Protein AF-A0A956QUQ1-F1 (afdb_monomer)

Structure (mmCIF, N/CA/C/O backbone):
data_AF-A0A956QUQ1-F1
#
_entry.id   AF-A0A956QUQ1-F1
#
loop_
_atom_site.group_PDB
_atom_site.id
_atom_site.type_symbol
_atom_site.label_atom_id
_atom_site.label_alt_id
_atom_site.label_comp_id
_atom_site.label_asym_id
_atom_site.label_entity_id
_atom_site.label_seq_id
_atom_site.pdbx_PDB_ins_code
_atom_site.Cartn_x
_atom_site.Cartn_y
_atom_site.Cartn_z
_atom_site.occupancy
_atom_site.B_iso_or_equiv
_atom_site.auth_seq_id
_atom_site.auth_comp_id
_atom_site.auth_asym_id
_atom_site.auth_atom_id
_atom_site.pdbx_PDB_model_num
ATOM 1 N N . MET A 1 1 ? 2.322 -10.226 9.053 1.00 76.38 1 MET A N 1
ATOM 2 C CA . MET A 1 1 ? 2.821 -10.313 7.671 1.00 76.38 1 MET A CA 1
ATOM 3 C C . MET A 1 1 ? 4.064 -9.465 7.687 1.00 76.38 1 MET A C 1
ATOM 5 O O . MET A 1 1 ? 3.916 -8.283 7.912 1.00 76.38 1 MET A O 1
ATOM 9 N N . SER A 1 2 ? 5.254 -10.053 7.633 1.00 90.75 2 SER A N 1
ATOM 10 C CA . SER A 1 2 ? 6.478 -9.272 7.828 1.00 90.75 2 SER A CA 1
ATOM 11 C C . SER A 1 2 ? 6.792 -8.398 6.612 1.00 90.75 2 SER A C 1
ATOM 13 O O . SER A 1 2 ? 6.346 -8.686 5.497 1.00 90.75 2 SER A O 1
ATOM 15 N N . VAL A 1 3 ? 7.609 -7.364 6.829 1.00 92.00 3 VAL A N 1
ATOM 16 C CA . VAL A 1 3 ? 8.175 -6.526 5.760 1.00 92.00 3 VAL A CA 1
ATOM 17 C C . VAL A 1 3 ? 8.891 -7.393 4.717 1.00 92.00 3 VAL A C 1
ATOM 19 O O . VAL A 1 3 ? 8.645 -7.227 3.529 1.00 92.00 3 VAL A O 1
ATOM 22 N N . ASP A 1 4 ? 9.667 -8.399 5.131 1.00 93.38 4 ASP A N 1
ATOM 23 C CA . ASP A 1 4 ? 10.393 -9.289 4.206 1.00 93.38 4 ASP A CA 1
ATOM 24 C C . ASP A 1 4 ? 9.474 -10.099 3.292 1.00 93.38 4 ASP A C 1
ATOM 26 O O . ASP A 1 4 ? 9.793 -10.362 2.130 1.00 93.38 4 ASP A O 1
ATOM 30 N N . TYR A 1 5 ? 8.324 -10.533 3.812 1.00 94.81 5 TYR A N 1
ATOM 31 C CA . TYR A 1 5 ? 7.325 -11.212 2.996 1.00 94.81 5 TYR A CA 1
ATOM 32 C C . TYR A 1 5 ? 6.756 -10.259 1.940 1.00 94.81 5 TYR A C 1
ATOM 34 O O . TYR A 1 5 ? 6.681 -10.616 0.767 1.00 94.81 5 TYR A O 1
ATOM 42 N N . LEU A 1 6 ? 6.403 -9.036 2.342 1.00 94.88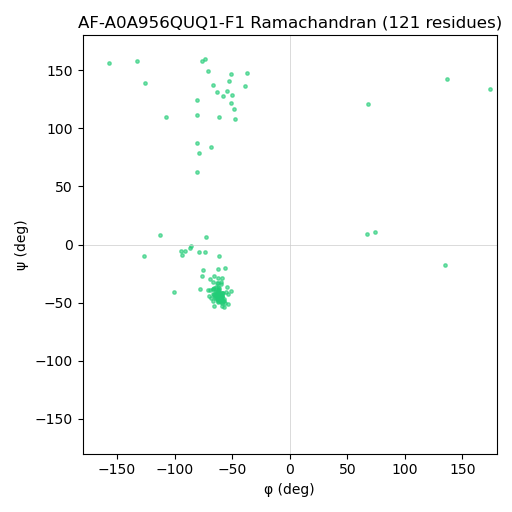 6 LEU A N 1
ATOM 43 C CA . LEU A 1 6 ? 5.869 -8.012 1.443 1.00 94.88 6 LEU A CA 1
ATOM 44 C C . LEU A 1 6 ? 6.878 -7.606 0.368 1.00 94.88 6 LEU A C 1
ATOM 46 O O . LEU A 1 6 ? 6.509 -7.498 -0.800 1.00 94.88 6 LEU A O 1
ATOM 50 N N . CYS A 1 7 ? 8.145 -7.437 0.746 1.00 95.19 7 CYS A N 1
ATOM 51 C CA . CYS A 1 7 ? 9.232 -7.164 -0.183 1.00 95.19 7 CYS A CA 1
ATOM 52 C C . CYS A 1 7 ? 9.359 -8.283 -1.217 1.00 95.19 7 CYS A C 1
ATOM 54 O O . CYS A 1 7 ? 9.336 -8.000 -2.409 1.00 95.19 7 CYS A O 1
ATOM 56 N N . ARG A 1 8 ? 9.418 -9.552 -0.791 1.00 95.75 8 ARG A N 1
ATOM 57 C CA . ARG A 1 8 ? 9.486 -10.696 -1.718 1.00 95.75 8 ARG A CA 1
ATOM 58 C C . ARG A 1 8 ? 8.274 -10.769 -2.643 1.00 95.75 8 ARG A C 1
ATOM 60 O O . ARG A 1 8 ? 8.434 -10.988 -3.839 1.00 95.75 8 ARG A O 1
ATOM 67 N N . TRP A 1 9 ? 7.079 -10.545 -2.103 1.00 96.62 9 TRP A N 1
ATOM 68 C CA . TRP A 1 9 ? 5.843 -10.554 -2.879 1.00 96.62 9 TRP A CA 1
ATOM 69 C C . TRP A 1 9 ? 5.824 -9.460 -3.957 1.00 96.62 9 TRP A C 1
ATOM 71 O O . TRP A 1 9 ? 5.526 -9.753 -5.110 1.00 96.62 9 TRP A O 1
ATOM 81 N N . MET A 1 10 ? 6.204 -8.224 -3.618 1.00 96.06 10 MET A N 1
ATOM 82 C CA . MET A 1 10 ? 6.258 -7.114 -4.581 1.00 96.06 10 MET A CA 1
ATOM 83 C C . MET A 1 10 ? 7.472 -7.184 -5.518 1.00 96.06 10 MET A C 1
ATOM 85 O O . MET A 1 10 ? 7.406 -6.697 -6.645 1.00 96.06 10 MET A O 1
ATOM 89 N N . ALA A 1 11 ? 8.577 -7.804 -5.095 1.00 94.38 11 ALA A N 1
ATOM 90 C CA . ALA A 1 11 ? 9.743 -8.042 -5.945 1.00 94.38 11 ALA A CA 1
ATOM 91 C C . ALA A 1 11 ? 9.438 -9.015 -7.094 1.00 94.38 11 ALA A C 1
ATOM 93 O O . ALA A 1 11 ? 10.053 -8.907 -8.151 1.00 94.38 11 ALA A O 1
ATOM 94 N N . ALA A 1 12 ? 8.469 -9.918 -6.905 1.00 96.25 12 ALA A N 1
ATOM 95 C CA . ALA A 1 12 ? 7.997 -10.835 -7.938 1.00 96.25 12 ALA A CA 1
ATOM 96 C C . ALA A 1 12 ? 7.127 -10.157 -9.015 1.00 96.25 12 ALA A C 1
ATOM 98 O O . ALA A 1 12 ? 6.746 -10.803 -9.990 1.00 96.25 12 ALA A O 1
ATOM 99 N N . PHE A 1 13 ? 6.782 -8.873 -8.860 1.00 96.75 13 PHE A N 1
ATOM 100 C CA . PHE A 1 13 ? 6.027 -8.148 -9.878 1.00 96.75 13 PHE A CA 1
ATOM 101 C C . PHE A 1 13 ? 6.893 -7.868 -11.118 1.00 96.75 13 PHE A C 1
ATOM 103 O O . PHE A 1 13 ? 8.101 -7.624 -10.981 1.00 96.75 13 PHE A O 1
ATOM 110 N N . PRO A 1 14 ? 6.283 -7.811 -12.320 1.00 96.38 14 PRO A N 1
ATOM 111 C CA . PRO A 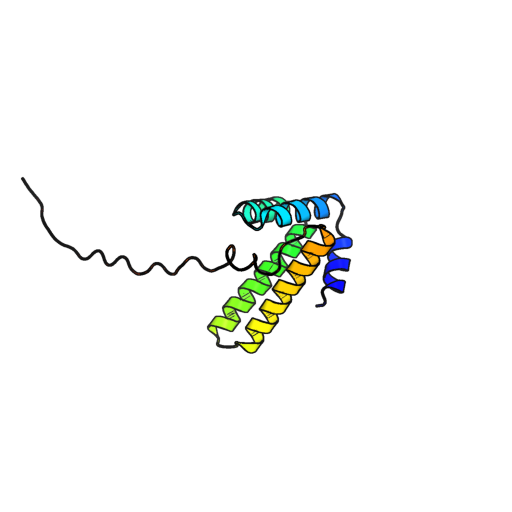1 14 ? 6.981 -7.388 -13.529 1.00 96.38 14 PRO A CA 1
ATOM 112 C C . PRO A 1 14 ? 7.707 -6.043 -13.334 1.00 96.38 14 PRO A C 1
ATOM 114 O O . PRO A 1 14 ? 7.220 -5.191 -12.576 1.00 96.38 14 PRO A O 1
ATOM 117 N N . PRO A 1 15 ? 8.862 -5.815 -13.988 1.00 95.31 15 PRO A N 1
ATOM 118 C CA . PRO A 1 15 ? 9.606 -4.558 -13.878 1.00 95.31 15 PRO A CA 1
ATOM 119 C C . PRO A 1 15 ? 8.741 -3.311 -14.116 1.00 95.31 15 PRO A C 1
ATOM 121 O O . PRO A 1 15 ? 8.838 -2.339 -13.369 1.00 95.31 15 PRO A O 1
ATOM 124 N N . GLU A 1 16 ? 7.830 -3.364 -15.087 1.00 95.81 16 GLU A N 1
ATOM 125 C CA . GLU A 1 16 ? 6.906 -2.281 -15.425 1.00 95.81 16 GLU A CA 1
ATOM 126 C C . GLU A 1 16 ? 5.941 -1.979 -14.273 1.00 95.81 16 GLU A C 1
ATOM 128 O O . GLU A 1 16 ? 5.673 -0.817 -13.965 1.00 95.81 16 GLU A O 1
ATOM 133 N N . SER A 1 17 ? 5.442 -3.016 -13.597 1.00 96.75 17 SER A N 1
ATOM 134 C CA . SER A 1 17 ? 4.590 -2.874 -12.414 1.00 96.75 17 SER A CA 1
ATOM 135 C C . SER A 1 17 ? 5.350 -2.265 -11.241 1.00 96.75 17 SER A C 1
ATOM 137 O O . SER A 1 17 ? 4.811 -1.417 -10.529 1.00 96.75 17 SER A O 1
ATOM 139 N N . ARG A 1 18 ? 6.622 -2.639 -11.055 1.00 95.50 18 ARG A N 1
ATOM 140 C CA . ARG A 1 18 ? 7.479 -2.044 -10.017 1.00 95.50 18 ARG A CA 1
ATOM 141 C C . ARG A 1 18 ? 7.775 -0.572 -10.299 1.00 95.50 18 ARG A C 1
ATOM 143 O O . ARG A 1 18 ? 7.736 0.238 -9.376 1.00 95.50 18 ARG A O 1
ATOM 150 N N . GLU A 1 19 ? 7.976 -0.198 -11.560 1.00 96.12 19 GLU A N 1
ATOM 151 C CA . GLU A 1 19 ? 8.134 1.206 -11.954 1.00 96.12 19 GLU A CA 1
ATOM 152 C C . GLU A 1 19 ? 6.841 2.011 -11.738 1.00 96.12 19 GLU A C 1
ATOM 154 O O . GLU A 1 19 ? 6.875 3.114 -11.190 1.00 96.12 19 GLU A O 1
ATOM 159 N N . ARG A 1 20 ? 5.673 1.452 -12.080 1.00 96.62 20 ARG A N 1
ATOM 160 C CA . ARG A 1 20 ? 4.367 2.059 -11.758 1.00 96.62 20 ARG A CA 1
ATOM 161 C C . ARG A 1 20 ? 4.191 2.257 -10.253 1.00 96.62 20 ARG A C 1
ATOM 163 O O . ARG A 1 20 ? 3.775 3.334 -9.823 1.00 96.62 20 ARG A O 1
ATOM 170 N N . LEU A 1 21 ? 4.560 1.256 -9.452 1.00 95.25 21 LEU A N 1
ATOM 171 C CA . LEU A 1 21 ? 4.538 1.342 -7.993 1.00 95.25 21 LEU A CA 1
ATOM 172 C C . LEU A 1 21 ? 5.485 2.434 -7.480 1.00 95.25 21 LEU A C 1
ATOM 174 O O . LEU A 1 21 ? 5.100 3.206 -6.604 1.00 95.25 21 LEU A O 1
ATOM 178 N N . ARG A 1 22 ? 6.686 2.564 -8.058 1.00 95.25 22 ARG A N 1
ATOM 179 C CA . ARG A 1 22 ? 7.634 3.642 -7.735 1.00 95.25 22 ARG A CA 1
ATOM 180 C C . ARG A 1 22 ? 7.049 5.018 -8.033 1.00 95.25 22 ARG A C 1
ATOM 182 O O . ARG A 1 22 ? 7.174 5.908 -7.198 1.00 95.25 22 ARG A O 1
ATOM 189 N N . ARG A 1 23 ? 6.370 5.197 -9.169 1.00 95.12 23 ARG A N 1
ATOM 190 C CA . ARG A 1 23 ? 5.702 6.463 -9.529 1.00 95.12 23 ARG A CA 1
ATOM 191 C C . ARG A 1 23 ? 4.578 6.825 -8.564 1.00 95.12 23 ARG A C 1
ATOM 193 O O . ARG A 1 23 ? 4.516 7.968 -8.117 1.00 95.12 23 ARG A O 1
ATOM 200 N N . ILE A 1 24 ? 3.736 5.854 -8.198 1.00 94.06 24 ILE A N 1
ATOM 201 C CA . ILE A 1 24 ? 2.727 6.039 -7.141 1.00 94.06 24 ILE A CA 1
ATOM 202 C C . ILE A 1 24 ? 3.421 6.463 -5.848 1.00 94.06 24 ILE A C 1
ATOM 204 O O . ILE A 1 24 ? 3.019 7.444 -5.221 1.00 94.06 24 ILE A O 1
ATOM 208 N N . ASN A 1 25 ? 4.483 5.746 -5.467 1.00 92.50 25 ASN A N 1
ATOM 209 C CA . ASN A 1 25 ? 5.177 6.010 -4.222 1.00 92.50 25 ASN A CA 1
ATOM 210 C C . ASN A 1 25 ? 5.782 7.414 -4.220 1.00 92.50 25 ASN A C 1
ATOM 212 O O . ASN A 1 25 ? 5.508 8.162 -3.294 1.00 92.50 25 ASN A O 1
ATOM 216 N N . LEU A 1 26 ? 6.486 7.845 -5.267 1.00 91.88 26 LEU A N 1
ATOM 217 C CA . LEU A 1 26 ? 7.015 9.211 -5.386 1.00 91.88 26 LEU A CA 1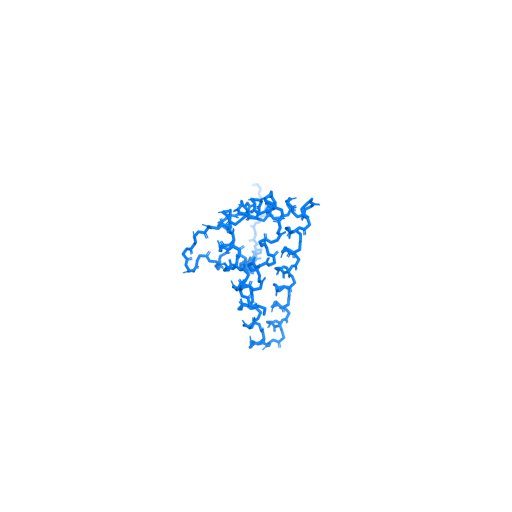
ATOM 218 C C . LEU A 1 26 ? 5.933 10.290 -5.228 1.00 91.88 26 LEU A C 1
ATOM 220 O O . LEU A 1 26 ? 6.172 11.300 -4.572 1.00 91.88 26 LEU A O 1
ATOM 224 N N . ALA A 1 27 ? 4.724 10.047 -5.734 1.00 90.19 27 ALA A N 1
ATOM 225 C CA . ALA A 1 27 ? 3.625 11.006 -5.685 1.00 90.19 27 ALA A CA 1
ATOM 226 C C . ALA A 1 27 ? 2.887 11.093 -4.332 1.00 90.19 27 ALA A C 1
ATOM 228 O O . ALA A 1 27 ? 2.007 11.945 -4.197 1.00 90.19 27 ALA A O 1
ATOM 229 N N . ALA A 1 28 ? 3.182 10.233 -3.343 1.00 85.69 28 ALA A N 1
ATOM 230 C CA . ALA A 1 28 ? 2.341 10.079 -2.136 1.00 85.69 28 ALA A CA 1
ATOM 231 C C . ALA A 1 28 ? 2.158 11.308 -1.223 1.00 85.69 28 ALA A C 1
ATOM 233 O O . ALA A 1 28 ? 1.291 11.279 -0.357 1.00 85.69 28 ALA A O 1
ATOM 234 N N . THR A 1 29 ? 2.902 12.395 -1.426 1.00 83.50 29 THR A N 1
ATOM 235 C CA . THR A 1 29 ? 2.682 13.682 -0.735 1.00 83.50 29 THR A CA 1
ATOM 236 C C . THR A 1 29 ? 1.646 14.578 -1.426 1.00 83.50 29 THR A C 1
ATOM 238 O O . THR A 1 29 ? 1.355 15.667 -0.947 1.00 83.50 29 THR A O 1
ATOM 241 N N . SER A 1 30 ? 1.076 14.146 -2.551 1.00 87.19 30 SER A N 1
ATOM 242 C CA . SER A 1 30 ? 0.113 14.912 -3.353 1.00 87.19 30 SER A CA 1
ATOM 243 C C . SER A 1 30 ? -1.094 14.057 -3.712 1.00 87.19 30 SER A C 1
ATOM 245 O O . SER A 1 30 ? -0.971 12.839 -3.780 1.00 87.19 30 SER A O 1
ATOM 247 N N . SER A 1 31 ? -2.243 14.648 -4.040 1.00 86.44 31 SER A N 1
ATOM 248 C CA . SER A 1 31 ? -3.421 13.896 -4.514 1.00 86.44 31 SER A CA 1
ATOM 249 C C . SER A 1 31 ? -3.144 13.024 -5.752 1.00 86.44 31 SER A C 1
ATOM 251 O O . SER A 1 31 ? -3.852 12.045 -5.991 1.00 86.44 31 SER A O 1
ATOM 253 N N . ASN A 1 32 ? -2.074 13.317 -6.500 1.00 89.25 32 ASN A N 1
ATOM 254 C CA . ASN A 1 32 ? -1.671 12.569 -7.685 1.00 89.25 32 ASN A CA 1
ATOM 255 C C . ASN A 1 32 ? -1.392 11.081 -7.399 1.00 89.25 32 ASN A C 1
ATOM 257 O O . ASN A 1 32 ? -1.628 10.245 -8.267 1.00 89.25 32 ASN A O 1
ATOM 261 N N . HIS A 1 33 ? -0.960 10.701 -6.188 1.00 90.56 33 HIS A N 1
ATOM 262 C CA . HIS A 1 33 ? -0.766 9.276 -5.879 1.00 90.56 33 HIS A CA 1
ATOM 263 C C . HIS A 1 33 ? -2.062 8.473 -5.942 1.00 90.56 33 HIS A C 1
ATOM 265 O O . HIS A 1 33 ? -2.024 7.315 -6.345 1.00 90.56 33 HIS A O 1
ATOM 271 N N . VAL A 1 34 ? -3.202 9.078 -5.586 1.00 91.94 34 VAL A N 1
ATOM 272 C CA . VAL A 1 34 ? -4.513 8.425 -5.678 1.00 91.94 34 VAL A CA 1
ATOM 273 C C . VAL A 1 34 ? -4.878 8.226 -7.143 1.00 91.94 34 VAL A C 1
ATOM 275 O O . VAL A 1 34 ? -5.259 7.126 -7.533 1.00 91.94 34 VAL A O 1
ATOM 278 N N . VAL A 1 35 ? -4.701 9.265 -7.966 1.00 94.25 35 VAL A N 1
ATOM 279 C CA . VAL A 1 35 ? -4.969 9.202 -9.409 1.00 94.25 35 VAL A CA 1
ATOM 280 C C . VAL A 1 35 ? -4.115 8.118 -10.065 1.00 94.25 35 VAL A C 1
ATOM 282 O O . VAL A 1 35 ? -4.650 7.270 -10.779 1.00 94.25 35 VAL A O 1
ATOM 285 N N . LEU A 1 36 ? -2.811 8.080 -9.774 1.00 94.81 36 LEU A N 1
ATOM 286 C CA . LEU A 1 36 ? -1.900 7.055 -10.287 1.00 94.81 36 LEU A CA 1
ATOM 287 C C . LEU A 1 36 ? -2.257 5.655 -9.774 1.00 94.81 36 LEU A C 1
ATOM 289 O O . LEU A 1 36 ? -2.284 4.714 -10.563 1.00 94.81 36 LEU A O 1
ATOM 293 N N . ALA A 1 37 ? -2.568 5.509 -8.482 1.00 94.62 37 ALA A N 1
ATOM 294 C CA . ALA A 1 37 ? -2.932 4.224 -7.893 1.00 94.62 37 ALA A CA 1
ATOM 295 C C . ALA A 1 37 ? -4.205 3.653 -8.526 1.00 94.62 37 ALA A C 1
ATOM 297 O O . ALA A 1 37 ? -4.236 2.469 -8.867 1.00 94.62 37 ALA A O 1
ATOM 298 N N . VAL A 1 38 ? -5.232 4.484 -8.727 1.00 94.88 38 VAL A N 1
ATOM 299 C CA . VAL A 1 38 ? -6.476 4.086 -9.398 1.00 94.88 38 VAL A CA 1
ATOM 300 C C . VAL A 1 38 ? -6.202 3.747 -10.858 1.00 94.88 38 VAL A C 1
ATOM 302 O O . VAL A 1 38 ? -6.528 2.642 -11.286 1.00 94.88 38 VAL A O 1
ATOM 305 N N . THR A 1 39 ? -5.554 4.654 -11.594 1.00 96.75 39 THR A N 1
ATOM 306 C CA . THR A 1 39 ? -5.285 4.497 -13.030 1.00 96.75 39 THR A CA 1
ATOM 307 C C . THR A 1 39 ? -4.497 3.222 -13.297 1.00 96.75 39 THR A C 1
ATOM 309 O O . THR A 1 39 ? -4.961 2.366 -14.043 1.00 96.75 39 THR A O 1
ATOM 312 N N . TYR A 1 40 ? -3.353 3.030 -12.633 1.00 97.44 40 TYR A N 1
ATOM 313 C CA . TYR A 1 40 ? -2.556 1.815 -12.796 1.00 97.44 40 TYR A CA 1
ATOM 314 C C . TYR A 1 40 ? -3.302 0.566 -12.318 1.00 97.44 40 TYR A C 1
ATOM 316 O O . TYR A 1 40 ? -3.229 -0.466 -12.977 1.00 97.44 40 TYR A O 1
ATOM 324 N N . GLY A 1 41 ? -4.091 0.643 -11.243 1.00 96.38 41 GLY A N 1
ATOM 325 C CA . GLY A 1 41 ? -4.881 -0.491 -10.753 1.00 96.38 41 GLY A CA 1
ATOM 326 C C . GLY A 1 41 ? -5.945 -1.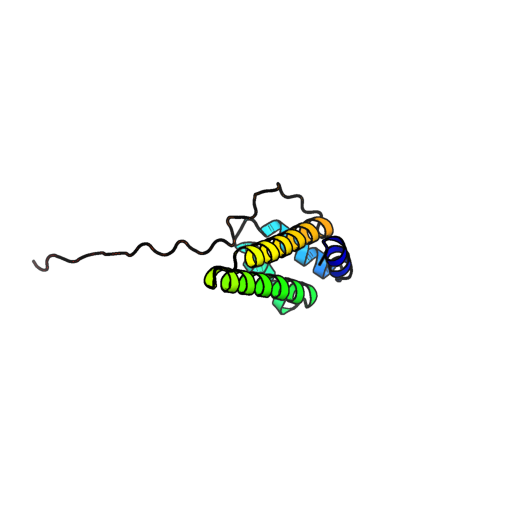010 -11.735 1.00 96.38 41 GLY A C 1
ATOM 327 O O . GLY A 1 41 ? -6.358 -2.173 -11.627 1.00 96.38 41 GLY A O 1
ATOM 328 N N . LEU A 1 42 ? -6.375 -0.199 -12.711 1.00 96.44 42 LEU A N 1
ATOM 329 C CA . LEU A 1 42 ? -7.319 -0.630 -13.748 1.00 96.44 42 LEU A CA 1
ATOM 330 C C . LEU A 1 42 ? -6.721 -1.680 -14.689 1.00 96.44 42 LEU A C 1
ATOM 332 O O . LEU A 1 42 ? -7.446 -2.574 -15.116 1.00 96.44 42 LEU A O 1
ATOM 336 N N . PHE A 1 43 ? -5.417 -1.638 -14.956 1.00 95.12 43 PHE A N 1
ATOM 337 C CA . PHE A 1 43 ? -4.770 -2.512 -15.945 1.00 95.12 43 PHE A CA 1
ATOM 338 C C . PHE A 1 43 ? -3.563 -3.293 -15.414 1.00 95.12 43 PHE A C 1
ATOM 340 O O . PHE A 1 43 ? -3.096 -4.208 -16.081 1.00 95.12 43 PHE A O 1
ATOM 347 N N . ASP A 1 44 ? -3.076 -2.984 -14.214 1.00 97.62 44 ASP A N 1
ATOM 348 C CA . ASP A 1 44 ? -1.970 -3.682 -13.567 1.00 97.62 44 ASP A CA 1
ATOM 349 C C . ASP A 1 44 ? -2.481 -4.548 -12.392 1.00 97.62 44 ASP A C 1
ATOM 351 O O . ASP A 1 44 ? -2.904 -4.007 -11.360 1.00 97.62 44 ASP A O 1
ATOM 355 N N . PRO A 1 45 ? -2.469 -5.893 -12.514 1.00 96.56 45 PRO A N 1
ATOM 356 C CA . PRO A 1 45 ? -2.952 -6.788 -11.461 1.00 96.56 45 PRO A CA 1
ATOM 357 C C . PRO A 1 45 ? -2.162 -6.686 -10.151 1.00 96.56 45 PRO A C 1
ATOM 359 O O . PRO A 1 45 ? -2.753 -6.824 -9.078 1.00 96.56 45 PRO A O 1
ATOM 362 N N . GLY A 1 46 ? -0.853 -6.417 -10.223 1.00 95.81 46 GLY A N 1
ATOM 363 C CA . GLY A 1 46 ? 0.008 -6.262 -9.050 1.00 95.81 46 GLY A CA 1
ATOM 364 C C . GLY A 1 46 ? -0.370 -5.015 -8.258 1.00 95.81 46 GLY A C 1
ATOM 365 O O . GLY A 1 46 ? -0.643 -5.092 -7.059 1.00 95.81 46 GLY A O 1
ATOM 366 N N . ILE A 1 47 ? -0.516 -3.879 -8.948 1.00 97.38 47 ILE A N 1
ATOM 367 C CA . ILE A 1 47 ? -0.988 -2.631 -8.327 1.00 97.38 47 ILE A CA 1
ATOM 368 C C . ILE A 1 47 ? -2.403 -2.795 -7.768 1.00 97.38 47 ILE A C 1
ATOM 370 O O . ILE A 1 47 ? -2.681 -2.380 -6.643 1.00 97.38 47 ILE A O 1
ATOM 374 N N . ARG A 1 48 ? -3.302 -3.461 -8.502 1.00 97.75 48 ARG A N 1
ATOM 375 C CA . ARG A 1 48 ? -4.660 -3.744 -8.017 1.00 97.75 48 ARG A CA 1
ATOM 376 C C . ARG A 1 48 ? -4.650 -4.553 -6.720 1.00 97.75 48 ARG A C 1
ATOM 378 O O . ARG A 1 48 ? -5.452 -4.275 -5.826 1.00 97.75 48 ARG A O 1
ATOM 385 N N . ALA A 1 49 ? -3.773 -5.549 -6.611 1.00 96.62 49 ALA A N 1
ATOM 386 C CA . ALA A 1 49 ? -3.645 -6.366 -5.410 1.00 96.62 49 ALA A CA 1
ATOM 387 C C . ALA A 1 49 ? -3.146 -5.544 -4.212 1.00 96.62 49 ALA A C 1
ATOM 389 O O . ALA A 1 49 ? -3.730 -5.6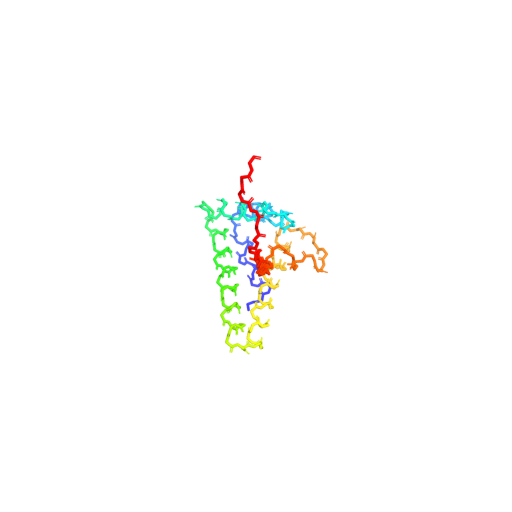35 -3.129 1.00 96.62 49 ALA A O 1
ATOM 390 N N . VAL A 1 50 ? -2.138 -4.688 -4.418 1.00 95.88 50 VAL A N 1
ATOM 391 C CA . VAL A 1 50 ? -1.642 -3.754 -3.390 1.00 95.88 50 VAL A CA 1
ATOM 392 C C . VAL A 1 50 ? -2.756 -2.804 -2.941 1.00 95.88 50 VAL A C 1
ATOM 394 O O . VAL A 1 50 ? -3.033 -2.708 -1.745 1.00 95.88 50 VAL A O 1
ATOM 397 N N . ASN A 1 51 ? -3.468 -2.175 -3.882 1.00 95.81 51 ASN A N 1
ATOM 398 C CA . ASN A 1 51 ? -4.574 -1.265 -3.576 1.00 95.81 51 ASN A CA 1
ATOM 399 C C . ASN A 1 51 ? -5.663 -1.952 -2.746 1.00 95.81 51 ASN A C 1
ATOM 401 O O . ASN A 1 51 ? -6.086 -1.423 -1.721 1.00 95.81 51 ASN A O 1
ATOM 405 N N . ARG A 1 52 ? -6.084 -3.163 -3.138 1.00 96.75 52 ARG A N 1
ATOM 406 C CA . ARG A 1 52 ? -7.075 -3.946 -2.381 1.00 96.75 52 ARG A CA 1
ATOM 407 C C . ARG A 1 52 ? -6.609 -4.226 -0.956 1.00 96.75 52 ARG A C 1
ATOM 409 O O . ARG A 1 52 ? -7.409 -4.125 -0.029 1.00 96.75 52 ARG A O 1
ATOM 416 N N . MET A 1 53 ? -5.333 -4.561 -0.770 1.00 96.12 53 MET A N 1
ATOM 417 C CA . MET A 1 53 ? -4.763 -4.804 0.553 1.00 96.12 53 MET A CA 1
ATOM 418 C C . MET A 1 53 ? -4.822 -3.546 1.429 1.00 96.12 53 MET A C 1
ATOM 420 O O . MET A 1 53 ? -5.328 -3.617 2.550 1.00 96.12 53 MET A O 1
ATOM 424 N N . ILE A 1 54 ? -4.383 -2.398 0.902 1.00 94.19 54 ILE A N 1
ATOM 425 C CA . ILE A 1 54 ? -4.431 -1.102 1.598 1.00 94.19 54 ILE A CA 1
ATOM 426 C C . ILE A 1 54 ? -5.873 -0.752 1.971 1.00 94.19 54 ILE A C 1
ATOM 428 O O . ILE A 1 54 ? -6.168 -0.511 3.141 1.00 94.19 54 ILE A O 1
ATOM 432 N N . THR A 1 55 ? -6.794 -0.776 1.003 1.00 95.44 55 THR A N 1
ATOM 433 C CA . THR A 1 55 ? -8.203 -0.430 1.229 1.00 95.44 55 THR A CA 1
ATOM 434 C C . THR A 1 55 ? -8.844 -1.335 2.279 1.00 95.44 55 THR A C 1
ATOM 436 O O . THR A 1 55 ? -9.516 -0.838 3.181 1.00 95.44 55 THR A O 1
ATOM 439 N N . ASN A 1 56 ? -8.604 -2.648 2.228 1.00 97.38 56 ASN A N 1
ATOM 440 C CA . ASN A 1 56 ? -9.153 -3.582 3.211 1.00 97.38 56 ASN A CA 1
ATOM 441 C C . ASN A 1 56 ? -8.617 -3.322 4.625 1.00 97.38 56 ASN A C 1
ATOM 443 O O . ASN A 1 56 ? -9.388 -3.371 5.584 1.00 97.38 56 ASN A O 1
ATOM 447 N N . LEU A 1 57 ? -7.323 -3.015 4.766 1.00 96.31 57 LEU A N 1
ATOM 448 C CA . LEU A 1 57 ? -6.728 -2.652 6.054 1.00 96.31 57 LEU A CA 1
ATOM 449 C C . LEU A 1 57 ? -7.310 -1.333 6.583 1.00 96.31 57 LEU A C 1
ATOM 451 O O . LEU A 1 57 ? -7.715 -1.278 7.742 1.00 96.31 57 LEU A O 1
ATOM 455 N N . LEU A 1 58 ? -7.445 -0.305 5.742 1.00 95.69 58 LEU A N 1
ATOM 456 C CA . LEU A 1 58 ? -8.057 0.972 6.129 1.00 95.69 58 LEU A CA 1
ATOM 457 C C . LEU A 1 58 ? -9.514 0.793 6.582 1.00 95.69 58 LEU A C 1
ATOM 459 O O . LEU A 1 58 ? -9.893 1.253 7.660 1.00 95.69 58 LEU A O 1
ATOM 463 N N . LEU A 1 59 ? -10.326 0.068 5.808 1.00 97.06 59 LEU A N 1
ATOM 464 C CA . LEU A 1 59 ? -11.723 -0.210 6.153 1.00 97.06 59 LEU A CA 1
ATOM 465 C C . LEU A 1 59 ? -11.844 -1.019 7.449 1.00 97.06 59 LEU A C 1
ATOM 467 O O . LEU A 1 59 ? -12.720 -0.743 8.277 1.00 97.06 59 LEU A O 1
ATOM 471 N N . LEU A 1 60 ? -10.964 -2.004 7.645 1.00 97.38 60 LEU A N 1
ATOM 472 C CA . LEU A 1 60 ? -10.908 -2.786 8.874 1.00 97.38 60 LEU A CA 1
ATOM 473 C C . LEU A 1 60 ? -10.547 -1.900 10.068 1.00 97.38 60 LEU A C 1
ATOM 475 O O . LEU A 1 60 ? -11.246 -1.947 11.079 1.00 97.38 60 LEU A O 1
ATOM 479 N N . ARG A 1 61 ? -9.520 -1.053 9.944 1.00 96.88 61 ARG A N 1
ATOM 480 C CA . ARG A 1 61 ? -9.130 -0.099 10.987 1.00 96.88 61 ARG A CA 1
ATOM 481 C C . ARG A 1 61 ? -10.298 0.814 11.361 1.00 96.88 61 ARG A C 1
ATOM 483 O O . ARG A 1 61 ? -10.667 0.863 12.529 1.00 96.88 61 ARG A O 1
ATOM 490 N N . MET A 1 62 ? -10.956 1.437 10.380 1.00 96.00 62 MET A N 1
ATOM 491 C CA . MET A 1 62 ? -12.127 2.298 10.608 1.00 96.00 62 MET A CA 1
ATOM 492 C C . MET A 1 62 ? -13.289 1.558 11.288 1.00 96.00 62 MET A C 1
ATOM 494 O O . MET A 1 62 ? -14.064 2.145 12.046 1.00 96.00 62 MET A O 1
ATOM 498 N N . ARG A 1 63 ? -13.474 0.265 10.996 1.00 97.75 63 ARG A N 1
ATOM 499 C CA . ARG A 1 63 ? -14.480 -0.570 11.667 1.00 97.75 63 ARG A CA 1
ATOM 500 C C . ARG A 1 63 ? -14.096 -0.841 13.123 1.00 97.75 63 ARG A C 1
ATOM 502 O O . ARG A 1 63 ? -14.964 -0.744 13.982 1.00 97.75 63 ARG A O 1
ATOM 509 N N . LEU A 1 64 ? -12.834 -1.165 13.392 1.00 97.12 64 LEU A N 1
ATOM 510 C CA . LEU A 1 64 ? -12.322 -1.436 14.740 1.00 97.12 64 LEU A CA 1
ATOM 511 C C . LEU A 1 64 ? -12.356 -0.183 15.621 1.00 97.12 64 LEU A C 1
ATOM 513 O O . LEU A 1 64 ? -12.811 -0.256 16.759 1.00 97.12 64 LEU A O 1
ATOM 517 N N . GLU A 1 65 ? -11.972 0.974 15.076 1.00 94.44 65 GLU A N 1
ATOM 518 C CA . GLU A 1 65 ? -12.065 2.270 15.760 1.00 94.44 65 GLU A CA 1
ATOM 519 C C . GLU A 1 65 ? -13.510 2.584 16.168 1.00 94.44 65 GLU A C 1
ATOM 521 O O . GLU A 1 65 ? -13.762 2.943 17.315 1.00 94.44 65 GLU A O 1
ATOM 526 N N . ARG A 1 66 ? -14.480 2.370 15.265 1.00 96.50 66 ARG A N 1
ATOM 527 C CA . ARG A 1 66 ? -15.912 2.547 15.573 1.00 96.50 66 ARG A CA 1
ATOM 528 C C . ARG A 1 66 ? -16.424 1.608 16.665 1.00 96.50 66 ARG A C 1
ATOM 530 O O . ARG A 1 66 ? -17.367 1.965 17.357 1.00 96.50 66 AR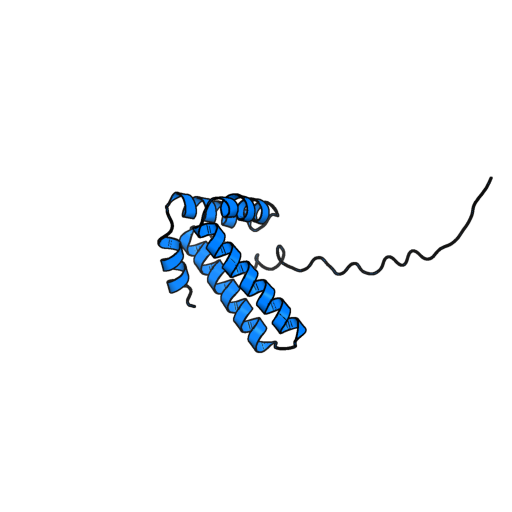G A O 1
ATOM 537 N N . LYS A 1 67 ? -15.824 0.425 16.808 1.00 96.75 67 LYS A N 1
ATOM 538 C CA . LYS A 1 67 ? -16.163 -0.558 17.847 1.00 96.75 67 LYS A CA 1
ATOM 539 C C . LYS A 1 67 ? -15.422 -0.330 19.171 1.00 96.75 67 LYS A C 1
ATOM 541 O O . LYS A 1 67 ? -15.638 -1.084 20.109 1.00 96.75 67 LYS A O 1
ATOM 546 N N . GLY A 1 68 ? -14.524 0.656 19.248 1.00 96.06 68 GLY A N 1
ATOM 547 C CA . GLY A 1 68 ? -13.680 0.877 20.427 1.00 96.06 68 GLY A CA 1
ATOM 548 C C . GLY A 1 68 ? -12.544 -0.143 20.596 1.00 96.06 68 GLY A C 1
ATOM 549 O O . GLY A 1 68 ? -11.868 -0.144 21.621 1.00 96.06 68 GLY A O 1
ATOM 550 N N . GLU A 1 69 ? -12.271 -0.986 19.595 1.00 97.62 69 GLU A N 1
ATOM 551 C CA . GLU A 1 69 ? -11.246 -2.039 19.651 1.00 97.62 69 GLU A CA 1
ATOM 552 C C . GLU A 1 69 ? -9.828 -1.481 19.384 1.00 97.62 69 GLU A C 1
ATOM 554 O O . GLU A 1 69 ? -9.166 -1.849 18.407 1.00 97.62 69 GLU A O 1
ATOM 559 N N . ARG A 1 70 ? -9.343 -0.579 20.253 1.00 94.69 70 ARG A N 1
ATOM 560 C CA . ARG A 1 70 ? -8.096 0.198 20.058 1.00 94.69 70 ARG A CA 1
ATOM 561 C C . ARG A 1 70 ? -6.861 -0.660 19.763 1.00 94.69 70 ARG A C 1
ATOM 563 O O . ARG A 1 70 ? -6.216 -0.460 18.739 1.00 94.69 70 ARG A O 1
ATOM 570 N N . LEU A 1 71 ? -6.591 -1.682 20.580 1.00 97.12 71 LEU A N 1
ATOM 571 C CA . LEU A 1 71 ? -5.421 -2.559 20.401 1.00 97.12 71 LEU A CA 1
ATOM 572 C C . LEU A 1 71 ? -5.416 -3.281 19.046 1.00 97.12 71 LEU A C 1
ATOM 574 O O . LEU A 1 71 ? -4.360 -3.568 18.479 1.00 97.12 71 LEU A O 1
ATOM 578 N N . ARG A 1 72 ? -6.597 -3.613 18.512 1.00 97.00 72 ARG A N 1
ATOM 579 C CA . ARG A 1 72 ? -6.716 -4.245 17.193 1.00 97.00 72 ARG A CA 1
ATOM 580 C C . ARG A 1 72 ? -6.546 -3.218 16.078 1.00 97.00 72 ARG A C 1
ATOM 582 O O . ARG A 1 72 ? -5.887 -3.535 15.092 1.00 97.00 72 ARG A O 1
ATOM 589 N N . ALA A 1 73 ? -7.074 -2.005 16.238 1.00 95.94 73 ALA A N 1
ATOM 590 C CA . ALA A 1 73 ? -6.850 -0.915 15.291 1.00 95.94 73 ALA A CA 1
ATOM 591 C C . ALA A 1 73 ? -5.353 -0.568 15.170 1.00 95.94 73 ALA A C 1
ATOM 593 O O . ALA A 1 73 ? -4.841 -0.478 14.059 1.00 95.94 73 ALA A O 1
ATOM 594 N N . GLU A 1 74 ? -4.622 -0.506 16.286 1.00 95.50 74 GLU A N 1
ATOM 595 C CA . GLU A 1 74 ? -3.165 -0.300 16.301 1.00 95.50 74 GLU A CA 1
ATOM 596 C C . GLU A 1 74 ? -2.398 -1.427 15.601 1.00 95.50 74 GLU A C 1
ATOM 598 O O . GLU A 1 74 ? -1.435 -1.180 14.878 1.00 95.50 74 GLU A O 1
ATOM 603 N N . ARG A 1 75 ? -2.827 -2.686 15.768 1.00 95.75 75 ARG A N 1
ATOM 604 C CA . ARG A 1 75 ? -2.245 -3.816 15.020 1.00 95.75 75 ARG A CA 1
ATOM 605 C C . ARG A 1 75 ? -2.437 -3.656 13.513 1.00 95.75 75 ARG A C 1
ATOM 607 O O . ARG A 1 75 ? -1.555 -4.045 12.754 1.00 95.75 75 ARG A O 1
ATOM 614 N N . VAL A 1 76 ? -3.579 -3.127 13.076 1.00 95.88 76 VAL A N 1
ATOM 615 C CA . VAL A 1 76 ? -3.833 -2.849 11.656 1.00 95.88 76 VAL A CA 1
ATOM 616 C C . VAL A 1 76 ? -2.981 -1.677 11.172 1.00 95.88 76 VAL A C 1
ATOM 618 O O . VAL A 1 76 ? -2.413 -1.768 10.088 1.00 95.88 76 VAL A O 1
ATOM 621 N N . GLU A 1 77 ? -2.810 -0.638 11.988 1.00 94.81 77 GLU A N 1
ATOM 622 C CA . GLU A 1 77 ? -1.926 0.488 11.670 1.00 94.81 77 GLU A CA 1
ATOM 623 C C . GLU A 1 77 ? -0.472 0.043 11.495 1.00 94.81 77 GLU A C 1
ATOM 625 O O . GLU A 1 77 ? 0.184 0.423 10.528 1.00 94.81 77 GLU A O 1
ATOM 630 N N . ARG A 1 78 ? 0.017 -0.852 12.363 1.00 94.44 78 ARG A N 1
ATOM 631 C CA . ARG A 1 78 ? 1.347 -1.452 12.193 1.00 94.44 78 ARG A CA 1
ATOM 632 C C . ARG A 1 78 ? 1.480 -2.183 10.859 1.00 94.44 78 ARG A C 1
ATOM 634 O O . ARG A 1 78 ? 2.485 -2.004 10.186 1.00 94.44 78 ARG A O 1
ATOM 641 N N . LYS A 1 79 ? 0.457 -2.928 10.428 1.00 94.25 79 LYS A N 1
ATOM 642 C CA . LYS A 1 79 ? 0.464 -3.601 9.116 1.00 94.25 79 LYS A CA 1
ATOM 643 C C . LYS A 1 79 ? 0.468 -2.624 7.940 1.00 94.25 79 LYS A C 1
ATOM 645 O O . LYS A 1 79 ? 1.108 -2.896 6.929 1.00 94.25 79 LYS A O 1
ATOM 650 N N . LEU A 1 80 ? -0.253 -1.507 8.051 1.00 93.88 80 LEU A N 1
ATOM 651 C CA . LEU A 1 80 ? -0.201 -0.438 7.050 1.00 93.88 80 LEU A CA 1
ATOM 652 C C . LEU A 1 80 ? 1.212 0.154 6.974 1.00 93.88 80 LEU A C 1
ATOM 654 O O . LEU A 1 80 ? 1.748 0.302 5.879 1.00 93.88 80 LEU A O 1
ATOM 658 N N . SER A 1 81 ? 1.840 0.404 8.125 1.00 92.81 81 SER A N 1
ATOM 659 C CA . SER A 1 81 ? 3.228 0.873 8.203 1.00 92.81 81 SER A CA 1
ATOM 660 C C . SER A 1 81 ? 4.213 -0.124 7.576 1.00 92.81 81 SER A C 1
ATOM 662 O O . SER A 1 81 ? 5.003 0.260 6.720 1.00 92.81 81 SER A O 1
ATOM 664 N N . GLU A 1 82 ? 4.095 -1.421 7.887 1.00 93.62 82 GLU A N 1
ATOM 665 C CA . GLU A 1 82 ? 4.904 -2.490 7.274 1.00 93.62 82 GLU A CA 1
ATOM 666 C C . GLU A 1 82 ? 4.798 -2.488 5.737 1.00 93.62 82 GLU A C 1
ATOM 668 O O . GLU A 1 82 ? 5.802 -2.654 5.040 1.00 93.62 82 GLU A O 1
ATOM 673 N N . LEU A 1 83 ? 3.597 -2.261 5.194 1.00 93.31 83 LEU A N 1
ATOM 674 C CA . LEU A 1 83 ? 3.366 -2.175 3.750 1.00 93.31 83 LEU A CA 1
ATOM 675 C C . LEU A 1 83 ? 3.990 -0.926 3.123 1.00 93.31 83 LEU A C 1
ATOM 677 O O . LEU A 1 83 ? 4.575 -1.014 2.039 1.00 93.31 83 LEU A O 1
ATOM 681 N N . HIS A 1 84 ? 3.927 0.213 3.811 1.00 91.25 84 HIS A N 1
ATOM 682 C CA . HIS A 1 84 ? 4.637 1.421 3.397 1.00 91.25 84 HIS A CA 1
ATOM 683 C C . HIS A 1 84 ? 6.154 1.209 3.388 1.00 91.25 84 HIS A C 1
ATOM 685 O O . HIS A 1 84 ? 6.804 1.524 2.390 1.00 91.25 84 HIS A O 1
ATOM 691 N N . THR A 1 85 ? 6.716 0.619 4.445 1.00 92.06 85 THR A N 1
ATOM 692 C CA . THR A 1 85 ? 8.147 0.297 4.524 1.00 92.06 85 THR A CA 1
ATOM 693 C C . THR A 1 85 ? 8.572 -0.618 3.382 1.00 92.06 85 THR A C 1
ATOM 695 O O . THR A 1 85 ? 9.531 -0.308 2.677 1.00 92.06 85 THR A O 1
ATOM 698 N N . ALA A 1 86 ? 7.837 -1.705 3.139 1.00 94.25 86 ALA A N 1
ATOM 699 C CA . ALA A 1 86 ? 8.144 -2.626 2.050 1.00 94.25 86 ALA A CA 1
ATOM 700 C C . ALA A 1 86 ? 8.068 -1.943 0.673 1.00 94.25 86 ALA A C 1
ATOM 702 O O . ALA A 1 86 ? 8.920 -2.170 -0.185 1.00 94.25 86 ALA A O 1
ATOM 703 N N . THR A 1 87 ? 7.088 -1.056 0.468 1.00 93.06 87 THR A N 1
ATOM 704 C CA . THR A 1 87 ? 6.959 -0.282 -0.776 1.00 93.06 87 THR A CA 1
ATOM 705 C C . THR A 1 87 ? 8.162 0.641 -0.974 1.00 93.06 87 THR A C 1
ATOM 707 O O . THR A 1 87 ? 8.739 0.662 -2.061 1.0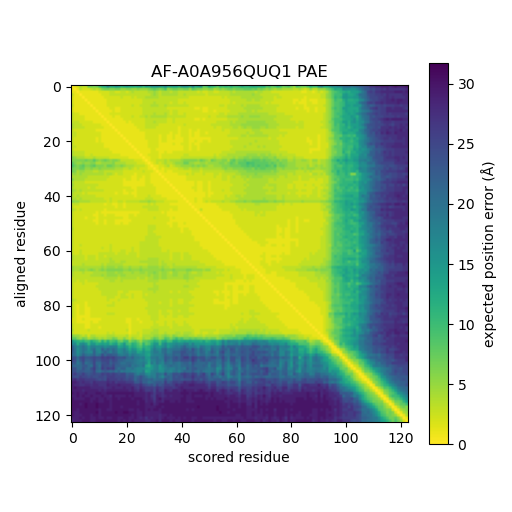0 93.06 87 THR A O 1
ATOM 710 N N . ASN A 1 88 ? 8.596 1.362 0.065 1.00 92.88 88 ASN A N 1
ATOM 711 C CA . ASN A 1 88 ? 9.785 2.221 0.014 1.00 92.88 88 ASN A CA 1
ATOM 712 C C . ASN A 1 88 ? 11.051 1.426 -0.329 1.00 92.88 88 ASN A C 1
ATOM 714 O O . ASN A 1 88 ? 11.808 1.843 -1.203 1.00 92.88 88 ASN A O 1
ATOM 718 N N . LEU A 1 89 ? 11.245 0.259 0.294 1.00 93.31 89 LEU A N 1
ATOM 719 C CA . LEU A 1 89 ? 12.393 -0.612 0.028 1.00 93.31 89 LEU A CA 1
ATOM 720 C C . LEU A 1 89 ? 12.417 -1.105 -1.424 1.00 93.31 89 LEU A C 1
ATOM 722 O O . LEU A 1 89 ? 13.433 -0.969 -2.098 1.00 93.31 89 LEU A O 1
ATOM 726 N N . ILE A 1 90 ? 11.295 -1.622 -1.933 1.00 93.75 90 ILE A N 1
ATOM 727 C CA . ILE A 1 90 ? 11.221 -2.170 -3.298 1.00 93.75 90 ILE A CA 1
ATOM 728 C C . ILE A 1 90 ? 11.332 -1.092 -4.376 1.00 93.75 90 ILE A C 1
ATOM 730 O O . ILE A 1 90 ? 11.824 -1.358 -5.471 1.00 93.75 90 ILE A O 1
ATOM 734 N N . THR A 1 91 ? 10.888 0.125 -4.079 1.00 91.75 91 THR A N 1
ATOM 735 C CA . THR A 1 91 ? 10.906 1.236 -5.039 1.00 91.75 91 THR A CA 1
ATOM 736 C C . THR A 1 91 ? 12.154 2.116 -4.929 1.00 91.75 91 THR A C 1
ATOM 738 O O . THR A 1 91 ? 12.350 2.988 -5.775 1.00 91.75 91 THR A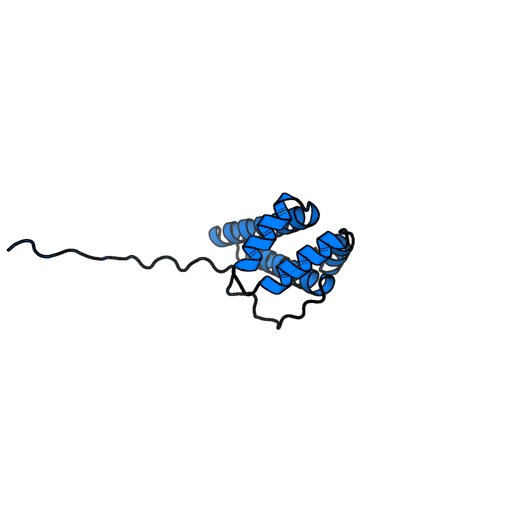 O 1
ATOM 741 N N . GLY A 1 92 ? 12.985 1.921 -3.898 1.00 89.50 92 GLY A N 1
ATOM 742 C CA . GLY A 1 92 ? 14.164 2.746 -3.614 1.00 89.50 92 GLY A CA 1
ATOM 743 C C . GLY A 1 92 ? 13.843 4.186 -3.191 1.00 89.50 92 GLY A C 1
ATOM 744 O O . GLY A 1 92 ? 14.745 5.017 -3.094 1.00 89.50 92 GLY A O 1
ATOM 745 N N . VAL A 1 93 ? 12.570 4.509 -2.946 1.00 84.75 93 VAL A N 1
ATOM 746 C CA . VAL A 1 93 ? 12.138 5.855 -2.554 1.00 84.75 93 VAL A CA 1
ATOM 747 C C . VAL A 1 93 ? 12.400 6.039 -1.063 1.00 84.75 93 VAL A C 1
ATOM 749 O O . VAL A 1 93 ? 11.742 5.425 -0.222 1.00 84.75 93 VAL A O 1
ATOM 752 N N . LYS A 1 94 ? 13.354 6.911 -0.726 1.00 73.06 94 LYS A N 1
ATOM 753 C CA . LYS A 1 94 ? 13.598 7.329 0.657 1.00 73.06 94 LYS A CA 1
ATOM 754 C C . LYS A 1 94 ? 12.589 8.405 1.045 1.00 73.06 94 LYS A C 1
ATOM 756 O O . LYS A 1 94 ? 12.489 9.434 0.383 1.00 73.06 94 LYS A O 1
ATOM 761 N N . ARG A 1 95 ? 11.855 8.168 2.128 1.00 64.19 95 ARG A N 1
ATOM 762 C CA . ARG A 1 95 ? 11.045 9.184 2.801 1.00 64.19 95 ARG A CA 1
ATOM 763 C C . ARG A 1 95 ? 11.425 9.253 4.264 1.00 64.19 95 ARG A C 1
ATOM 765 O O . ARG A 1 95 ? 11.626 8.216 4.890 1.00 64.19 95 ARG A O 1
ATOM 772 N N . GLU A 1 96 ? 11.489 10.478 4.769 1.00 51.84 96 GLU A N 1
ATOM 773 C CA . GLU A 1 96 ? 11.656 10.774 6.188 1.00 51.84 96 GLU A CA 1
ATOM 774 C C . GLU A 1 96 ? 10.553 10.067 7.006 1.00 51.84 96 GLU A C 1
ATOM 776 O O . GLU A 1 96 ? 9.369 10.140 6.635 1.00 51.84 96 GLU A O 1
ATOM 781 N N . PRO A 1 97 ? 10.895 9.373 8.107 1.00 46.06 97 PRO A N 1
ATOM 782 C CA . PRO A 1 97 ? 9.906 8.777 8.996 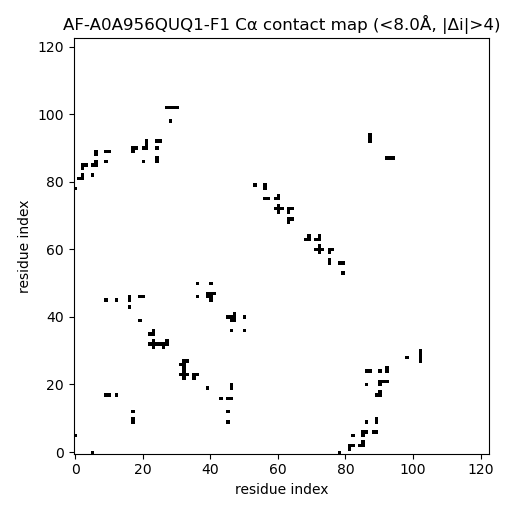1.00 46.06 97 PRO A CA 1
ATOM 783 C C . PRO A 1 97 ? 9.025 9.883 9.601 1.00 46.06 97 PRO A C 1
ATOM 785 O O . PRO A 1 97 ? 9.488 10.672 10.413 1.00 46.06 97 PRO A O 1
ATOM 788 N N . GLY A 1 98 ? 7.749 9.959 9.205 1.00 46.25 98 GLY A N 1
ATOM 789 C CA . GLY A 1 98 ? 6.783 10.912 9.783 1.00 46.25 98 GLY A CA 1
ATOM 790 C C . GLY A 1 98 ? 5.900 11.661 8.782 1.00 46.25 98 GLY A C 1
ATOM 791 O O . GLY A 1 98 ? 4.823 12.116 9.154 1.00 46.25 98 GLY A O 1
ATOM 792 N N . ALA A 1 99 ? 6.260 11.700 7.496 1.00 50.44 99 ALA A N 1
ATOM 793 C CA . ALA A 1 99 ? 5.501 12.421 6.458 1.00 50.44 99 ALA A CA 1
ATOM 794 C C . ALA A 1 99 ? 4.164 11.754 6.038 1.00 50.44 99 ALA A C 1
ATOM 796 O O . ALA A 1 99 ? 3.518 12.173 5.080 1.00 50.44 99 ALA A O 1
ATOM 797 N N . HIS A 1 100 ? 3.745 10.682 6.717 1.00 51.28 100 HIS A N 1
ATOM 798 C CA . HIS A 1 100 ? 2.679 9.782 6.259 1.00 51.28 100 HIS A CA 1
ATOM 799 C C . HIS A 1 100 ? 1.277 10.100 6.807 1.00 51.28 100 HIS A C 1
ATOM 801 O O . HIS A 1 100 ? 0.305 9.468 6.395 1.00 51.28 100 HIS A O 1
ATOM 807 N N . HIS A 1 101 ? 1.136 11.069 7.716 1.00 45.66 101 HIS A N 1
ATOM 808 C CA . HIS A 1 101 ? -0.119 11.253 8.457 1.00 45.66 101 HIS A CA 1
ATOM 809 C C . HIS A 1 101 ? -1.152 12.203 7.836 1.00 45.66 101 HIS A C 1
ATOM 811 O O . HIS A 1 101 ? -2.271 12.274 8.350 1.00 45.66 101 HIS A O 1
ATOM 817 N N . GLU A 1 102 ? -0.838 12.898 6.743 1.00 45.62 102 GLU A N 1
ATOM 818 C CA . GLU A 1 102 ? -1.695 13.993 6.265 1.00 45.62 102 GLU A CA 1
ATOM 819 C C . GLU A 1 102 ? -2.610 13.603 5.101 1.00 45.62 102 GLU A C 1
ATOM 821 O O . GLU A 1 102 ? -3.795 13.924 5.126 1.00 45.62 102 GLU A O 1
ATOM 826 N N . ALA A 1 103 ? -2.128 12.829 4.125 1.00 46.97 103 ALA A N 1
ATOM 827 C CA . ALA A 1 103 ? -2.876 12.607 2.883 1.00 46.97 103 ALA A CA 1
ATOM 828 C C . ALA A 1 103 ? -4.076 11.641 3.007 1.00 46.97 103 ALA A C 1
ATOM 830 O O . ALA A 1 103 ? -4.995 11.695 2.195 1.00 46.97 103 ALA A O 1
ATOM 831 N N . CYS A 1 104 ? -4.087 10.763 4.018 1.00 49.03 104 CYS A N 1
ATOM 832 C CA . CYS A 1 104 ? -5.170 9.792 4.254 1.00 49.03 104 CYS A CA 1
ATOM 833 C C . CYS A 1 104 ? -5.974 10.070 5.535 1.00 49.03 104 CYS A C 1
ATOM 835 O O . CYS A 1 104 ? -6.807 9.249 5.933 1.00 49.03 104 CYS A O 1
ATOM 837 N N . ARG A 1 105 ? -5.748 11.209 6.208 1.00 45.41 105 ARG A N 1
ATOM 838 C CA . ARG A 1 105 ? -6.628 11.621 7.305 1.00 45.41 105 ARG A CA 1
ATOM 839 C C . ARG A 1 105 ? -8.001 11.958 6.730 1.00 45.41 105 ARG A C 1
ATOM 841 O O . ARG A 1 105 ? -8.124 12.597 5.690 1.00 45.41 105 ARG A O 1
ATOM 848 N N . ARG A 1 106 ? -9.038 11.500 7.435 1.00 43.31 106 ARG A N 1
ATOM 849 C CA . ARG A 1 106 ? -10.444 11.873 7.224 1.00 43.31 106 ARG A CA 1
ATOM 850 C C . ARG A 1 106 ? -10.527 13.375 6.891 1.00 43.31 106 ARG A C 1
ATOM 852 O O . ARG A 1 106 ? -9.886 14.142 7.613 1.00 43.31 106 ARG A O 1
ATOM 859 N N . PRO A 1 107 ? -11.329 13.812 5.898 1.00 43.00 107 PRO A N 1
ATOM 860 C CA . PRO A 1 107 ? -11.622 15.234 5.774 1.00 43.00 107 PRO A CA 1
ATOM 861 C C . PRO A 1 107 ? -12.143 15.727 7.132 1.00 43.00 107 PRO A C 1
ATOM 863 O O . PRO A 1 107 ? -12.869 14.970 7.800 1.00 43.00 107 PRO A O 1
ATOM 866 N N . PRO A 1 108 ? -11.756 16.934 7.584 1.00 40.59 108 PRO A N 1
ATOM 867 C CA . PRO A 1 108 ? -12.287 17.481 8.821 1.00 40.59 108 PRO A CA 1
ATOM 868 C C . PRO A 1 108 ? -13.811 17.380 8.755 1.00 40.59 108 PRO A C 1
ATOM 870 O O . PRO A 1 108 ? -14.424 17.747 7.749 1.00 40.59 108 PRO A O 1
ATOM 873 N N . ARG A 1 109 ? -14.426 16.798 9.797 1.00 42.34 109 ARG A N 1
ATOM 874 C CA . ARG A 1 109 ? -15.882 16.855 9.974 1.00 42.34 109 ARG A CA 1
ATOM 875 C C . ARG A 1 109 ? -16.246 18.323 9.790 1.00 42.34 109 ARG A C 1
ATOM 877 O O . ARG A 1 109 ? -15.747 19.138 10.560 1.00 42.34 109 ARG A O 1
ATOM 884 N N . ARG A 1 110 ? -17.043 18.650 8.764 1.00 44.41 110 ARG A N 1
ATOM 885 C CA . ARG A 1 110 ? -17.605 19.993 8.593 1.00 44.41 110 ARG A CA 1
ATOM 886 C C . ARG A 1 110 ? -18.189 20.395 9.947 1.00 44.41 110 ARG A C 1
ATOM 888 O O . ARG A 1 110 ? -19.172 19.797 10.382 1.00 44.41 110 ARG A O 1
ATOM 895 N N . ALA A 1 111 ? -17.534 21.329 10.634 1.00 42.72 111 ALA A N 1
ATOM 896 C CA . ALA A 1 111 ? -18.162 22.049 11.724 1.00 42.72 111 ALA A CA 1
ATOM 897 C C . ALA A 1 111 ? -19.395 22.717 11.109 1.00 42.72 111 ALA A C 1
ATOM 899 O O . ALA A 1 111 ? -19.304 23.283 10.018 1.00 42.72 111 ALA A O 1
ATOM 900 N N . GLY A 1 112 ? -20.554 22.508 11.730 1.00 39.91 112 GLY A N 1
ATOM 901 C CA . GLY A 1 112 ? -21.839 22.925 11.192 1.00 39.91 112 GLY A CA 1
ATOM 902 C C . GLY A 1 112 ? -21.814 24.393 10.781 1.00 39.91 112 GLY A C 1
ATOM 903 O O . GLY A 1 112 ? -21.548 25.267 11.601 1.00 39.91 112 GLY A O 1
ATOM 904 N N . LEU A 1 113 ? -22.110 24.648 9.508 1.00 41.78 113 LEU A N 1
ATOM 905 C CA . LEU A 1 113 ? -22.582 25.948 9.056 1.00 41.78 113 LEU A CA 1
ATOM 906 C C . LEU A 1 113 ? -23.987 26.131 9.638 1.00 41.78 113 LEU A C 1
ATOM 908 O O . LEU A 1 113 ? -24.982 25.833 8.987 1.00 41.78 113 LEU A O 1
ATOM 912 N N . ASN A 1 114 ? -24.055 26.587 10.887 1.00 41.16 114 ASN A N 1
ATOM 913 C CA . ASN A 1 114 ? -25.226 27.288 11.388 1.00 41.16 114 ASN A CA 1
ATOM 914 C C . ASN A 1 114 ? -25.142 28.722 10.857 1.00 41.16 114 ASN A C 1
ATOM 916 O O . ASN A 1 114 ? -24.723 29.633 11.565 1.00 41.16 114 ASN A O 1
ATOM 920 N N . THR A 1 115 ? -25.512 28.926 9.595 1.00 43.44 115 THR A N 1
ATOM 921 C CA . THR A 1 115 ? -25.975 30.245 9.154 1.00 43.44 115 THR A CA 1
ATOM 922 C C . THR A 1 115 ? -27.428 30.351 9.585 1.00 43.44 115 THR A C 1
ATOM 924 O O . THR A 1 115 ? -28.336 29.939 8.864 1.00 43.44 115 THR A O 1
ATOM 927 N N . GLY A 1 116 ? -27.626 30.809 10.820 1.00 36.91 116 GLY A N 1
ATOM 928 C CA . GLY A 1 116 ? -28.919 31.299 11.265 1.00 36.91 116 GLY A CA 1
ATOM 929 C C . GLY A 1 116 ? -29.301 32.531 10.448 1.00 36.91 116 GLY A C 1
ATOM 930 O O . GLY A 1 116 ? -28.481 33.426 10.254 1.00 36.91 116 GLY A O 1
ATOM 931 N N . SER A 1 117 ? -30.536 32.507 9.952 1.00 41.00 117 SER A N 1
ATOM 932 C CA . SER A 1 117 ? -31.355 33.611 9.438 1.00 41.00 117 SER A CA 1
ATOM 933 C C . SER A 1 117 ? -31.161 34.903 10.250 1.00 41.00 117 SER A C 1
ATOM 935 O O . SER A 1 117 ? -30.933 34.835 11.451 1.00 41.00 117 SER A O 1
ATOM 937 N N . SER A 1 118 ? -31.241 36.110 9.690 1.00 37.81 118 SER A N 1
ATOM 938 C CA . SER A 1 118 ? -32.468 36.773 9.219 1.00 37.81 118 SER A CA 1
ATOM 939 C C . SER A 1 118 ? -32.070 38.202 8.793 1.00 37.81 118 SER A C 1
ATOM 941 O O . SER A 1 118 ? -31.205 38.774 9.444 1.00 37.81 118 SER A O 1
ATOM 943 N N . GLU A 1 119 ? -32.497 38.709 7.632 1.00 37.16 119 GLU A N 1
ATOM 944 C CA . GLU A 1 119 ? -33.299 39.946 7.416 1.00 37.16 119 GLU A CA 1
ATOM 945 C C . GLU A 1 119 ? -32.647 40.671 6.217 1.00 37.16 119 GLU A C 1
ATOM 947 O O . GLU A 1 119 ? -31.431 40.624 6.082 1.00 37.16 119 GLU A O 1
ATOM 952 N N . ALA A 1 120 ? -33.305 41.334 5.272 1.00 38.06 120 ALA A N 1
ATOM 953 C CA . ALA A 1 120 ? -34.706 41.559 4.959 1.00 38.06 120 ALA A CA 1
ATOM 954 C C . ALA A 1 120 ? -34.783 41.915 3.456 1.00 38.06 120 ALA A C 1
ATOM 956 O O . ALA A 1 120 ? -33.803 42.351 2.849 1.00 38.06 120 ALA A O 1
ATOM 957 N N . ALA A 1 121 ? -35.951 41.689 2.863 1.00 39.72 121 ALA A N 1
ATOM 958 C CA . ALA A 1 121 ? -36.297 42.056 1.498 1.00 39.72 121 ALA A CA 1
ATOM 959 C C . ALA A 1 121 ? -36.589 43.565 1.351 1.00 39.72 121 ALA A C 1
ATOM 961 O O . ALA A 1 121 ? -37.031 44.181 2.317 1.00 39.72 121 ALA A O 1
ATOM 962 N N . SER A 1 122 ? -36.461 44.060 0.108 1.00 35.66 122 SER A N 1
ATOM 963 C CA . SER A 1 122 ? -37.124 45.253 -0.477 1.00 35.66 122 SER A CA 1
ATOM 964 C C . SER A 1 122 ? -36.693 46.619 0.103 1.00 35.66 122 SER A C 1
ATOM 966 O O . SER A 1 122 ? -36.796 46.852 1.298 1.00 35.66 122 SER A O 1
ATOM 968 N N . PHE A 1 123 ? -36.166 47.569 -0.677 1.00 39.94 123 PHE A N 1
ATOM 969 C CA . PHE A 1 123 ? -36.730 48.262 -1.846 1.00 39.94 123 PHE A CA 1
ATOM 970 C C . PHE A 1 123 ? -35.614 48.866 -2.708 1.00 39.94 123 PHE A C 1
ATOM 972 O O . PHE A 1 123 ? -34.587 49.277 -2.121 1.00 39.94 123 PHE A O 1
#

Radius of gyration: 19.5 Å; Cα contacts (8 Å, |Δi|>4): 90; chains: 1; bounding box: 51×60×36 Å

Secondary structure (DSSP, 8-state):
--HHHHHHHHHTS-HHHHHHHHHHHHTTTSTHHHHHHHHHHHH-HHHHHHHHHHHHHHHHHHHHHHTT-HHHHHHHHHHHHHHHHHHHHHHT----TTTTSSTTS-PPP--------------

Foldseek 3Di:
DALVVLLVLLLPFDPVVLVLLLVLLVCLLDPVSVVSLVVCLVPGVSSVVLVVLLVVLVVVLVVCVVVVVVVVSVVSVVVNVSNNVSSCVSSVPDDDPPSNPPPPDDDPDPPDPPPDDDDDDDD

Sequence (123 aa):
MSVDYLCRWMAAFPPESRERLRRINLAATSSNHVVLAVTYGLFDPGIRAVNRMITNLLLLRMRLERKGERLRAERVERKLSELHTATNLITGVKREPGAHHEACRRPPRRAGLNTGSSEAASF

Nearest PDB structures (foldseek):
  7y5e-assembly1_gL  TM=4.644E-01  e=3.654E+00  Porphyridium purpureum

Mean predicted aligned error: 10.2 Å

Solvent-accessible surface area (backbone atoms only — not comparable to full-atom values): 7313 Å² total; per-residue (Å²): 130,56,41,68,56,50,31,54,60,57,65,71,41,56,70,69,56,44,51,51,49,30,54,25,57,75,30,56,91,43,76,58,18,56,55,44,46,53,58,48,30,75,80,33,71,65,51,33,52,52,50,51,53,52,52,53,44,51,54,48,28,58,51,27,55,75,69,65,39,54,76,59,24,52,54,40,51,51,51,54,49,36,49,50,52,21,49,29,64,74,46,69,52,86,71,74,94,74,81,75,68,66,82,79,50,75,76,77,76,78,73,78,83,78,79,73,85,84,88,82,82,89,133

pLDDT: mean 82.23, std 21.79, range [35.66, 97.75]